Protein AF-B4H382-F1 (afdb_monomer_lite)

Radius of gyration: 14.71 Å; chains: 1; bounding box: 32×34×38 Å

pLDDT: mean 79.01, std 20.32, range [34.03, 95.31]

Foldseek 3Di:
DLLLVLLQCQLVVLVVVVVVPPDDDPPDDPDDLDAEEAEQEFDLVLAQVRQCCQSVVQSVCVVVDPSHHYHYEYAYPLVCVVVRVVNVVVCVVVVHDSVSHHYPVSDDPPPPVPCPDDDPPHPD

Organism: Drosophila persimilis (NCBI:txid7234)

Structure (mmCIF, N/CA/C/O backbone):
data_AF-B4H382-F1
#
_entry.id   AF-B4H382-F1
#
loop_
_atom_site.group_PDB
_atom_site.id
_atom_site.type_symbol
_atom_site.label_atom_id
_atom_site.label_alt_id
_atom_site.label_comp_id
_atom_site.label_asym_id
_atom_site.label_entity_id
_atom_site.label_seq_id
_atom_site.pdbx_PDB_ins_code
_atom_site.Cartn_x
_atom_site.Cartn_y
_atom_site.Cartn_z
_atom_site.occupancy
_atom_site.B_iso_or_equiv
_atom_site.auth_seq_id
_atom_site.auth_comp_id
_atom_site.auth_asym_id
_atom_site.auth_atom_id
_atom_site.pdbx_PDB_model_num
ATOM 1 N N . MET A 1 1 ? -7.377 13.834 -5.622 1.00 71.88 1 MET A N 1
ATOM 2 C CA . MET A 1 1 ? -5.990 13.949 -5.105 1.00 71.88 1 MET A CA 1
ATOM 3 C C . MET A 1 1 ? -5.096 12.905 -5.777 1.00 71.88 1 MET A C 1
ATOM 5 O O . MET A 1 1 ? -5.583 11.810 -6.033 1.00 71.88 1 MET A O 1
ATOM 9 N N . ARG A 1 2 ? -3.829 13.225 -6.102 1.00 90.00 2 ARG A N 1
ATOM 10 C CA . ARG A 1 2 ? -2.903 12.306 -6.812 1.00 90.00 2 ARG A CA 1
ATOM 11 C C . ARG A 1 2 ? -2.609 11.025 -6.025 1.00 90.00 2 ARG A C 1
ATOM 13 O O . ARG A 1 2 ? -2.635 9.948 -6.603 1.00 90.00 2 ARG A O 1
ATOM 20 N N . PHE A 1 3 ? -2.457 11.146 -4.709 1.00 92.94 3 PHE A N 1
ATOM 21 C CA . PHE A 1 3 ? -2.210 10.021 -3.809 1.00 92.94 3 PHE A CA 1
ATOM 22 C C . PHE A 1 3 ? -3.326 8.962 -3.830 1.00 92.94 3 PHE A C 1
ATOM 24 O O . PHE A 1 3 ? -3.068 7.783 -4.037 1.00 92.94 3 PHE A O 1
ATOM 31 N N . VAL A 1 4 ? -4.592 9.379 -3.724 1.00 92.44 4 VAL A N 1
ATOM 32 C CA . VAL A 1 4 ? -5.741 8.453 -3.793 1.00 92.44 4 VAL A CA 1
ATOM 33 C C . VAL A 1 4 ? -5.824 7.762 -5.159 1.00 92.44 4 VAL A C 1
ATOM 35 O O . VAL A 1 4 ? -6.112 6.569 -5.232 1.00 92.44 4 VAL A O 1
ATOM 38 N N . ARG A 1 5 ? -5.524 8.479 -6.253 1.00 93.31 5 ARG A N 1
ATOM 39 C CA . ARG A 1 5 ? -5.450 7.873 -7.596 1.00 93.31 5 ARG A CA 1
ATOM 40 C C . ARG A 1 5 ? -4.342 6.825 -7.673 1.00 93.31 5 ARG A C 1
ATOM 42 O O . ARG A 1 5 ? -4.582 5.747 -8.201 1.00 93.31 5 ARG A O 1
ATOM 49 N N . PHE A 1 6 ? -3.167 7.123 -7.121 1.00 94.88 6 PHE A N 1
ATOM 50 C CA . PHE A 1 6 ? -2.060 6.175 -7.021 1.00 94.88 6 PHE A CA 1
ATOM 51 C C . PHE A 1 6 ? -2.485 4.886 -6.298 1.00 94.88 6 PHE A C 1
ATOM 53 O O . PHE A 1 6 ? -2.352 3.802 -6.864 1.00 94.88 6 PHE A O 1
ATOM 60 N N . LEU A 1 7 ? -3.107 4.997 -5.119 1.00 95.06 7 LEU A N 1
ATOM 61 C CA . LEU A 1 7 ? -3.594 3.831 -4.368 1.00 95.06 7 LEU A CA 1
ATOM 62 C C . LEU A 1 7 ? -4.694 3.062 -5.114 1.00 95.06 7 LEU A C 1
ATOM 64 O O . LEU A 1 7 ? -4.680 1.836 -5.149 1.00 95.06 7 LEU A O 1
ATOM 68 N N . THR A 1 8 ? -5.600 3.767 -5.795 1.00 94.50 8 THR A N 1
ATOM 69 C CA . THR A 1 8 ? -6.650 3.136 -6.617 1.00 94.50 8 THR A CA 1
ATOM 70 C C . THR A 1 8 ? -6.056 2.254 -7.723 1.00 94.50 8 THR A C 1
ATOM 72 O O . THR A 1 8 ? -6.602 1.198 -8.042 1.00 94.50 8 THR A O 1
ATOM 75 N N . HIS A 1 9 ? -4.916 2.649 -8.297 1.00 93.44 9 HIS A N 1
ATOM 76 C CA . HIS A 1 9 ? -4.246 1.885 -9.350 1.00 93.44 9 HIS A CA 1
ATOM 77 C C . HIS A 1 9 ? -3.294 0.801 -8.828 1.00 93.44 9 HIS A C 1
ATOM 79 O O . HIS A 1 9 ? -2.988 -0.120 -9.586 1.00 93.44 9 HIS A O 1
ATOM 85 N N . ALA A 1 10 ? -2.874 0.845 -7.558 1.00 92.62 10 ALA A N 1
ATOM 86 C CA . ALA A 1 10 ? -1.873 -0.064 -6.994 1.00 92.62 10 ALA A CA 1
ATOM 87 C C . ALA A 1 10 ? -2.215 -1.549 -7.214 1.00 92.62 10 ALA A C 1
ATOM 89 O O . ALA A 1 10 ? -1.370 -2.319 -7.670 1.00 92.62 10 ALA A O 1
ATOM 90 N N . ARG A 1 11 ? -3.475 -1.947 -6.989 1.00 92.31 11 ARG A N 1
ATOM 91 C CA . ARG A 1 11 ? -3.933 -3.330 -7.221 1.00 92.31 11 ARG A CA 1
ATOM 92 C C . ARG A 1 11 ? -3.851 -3.747 -8.683 1.00 92.31 11 ARG A C 1
ATOM 94 O O . ARG A 1 11 ? -3.420 -4.858 -8.980 1.00 92.31 11 ARG A O 1
ATOM 101 N N . THR A 1 12 ? -4.257 -2.864 -9.593 1.00 91.50 12 THR A N 1
ATOM 102 C CA . THR A 1 12 ? -4.194 -3.147 -11.034 1.00 91.50 12 THR A CA 1
ATOM 103 C C . THR A 1 12 ? -2.741 -3.264 -11.480 1.00 91.50 12 THR A C 1
ATOM 105 O O . THR A 1 12 ? -2.406 -4.171 -12.231 1.00 91.50 12 THR A O 1
ATOM 108 N N . THR A 1 13 ? -1.860 -2.396 -10.974 1.00 89.88 13 THR A N 1
ATOM 109 C CA . THR A 1 13 ? -0.413 -2.481 -11.197 1.00 89.88 13 THR A CA 1
ATOM 110 C C . THR A 1 13 ? 0.142 -3.816 -10.738 1.00 89.88 13 THR A C 1
ATOM 112 O O . THR A 1 13 ? 0.707 -4.523 -11.561 1.00 89.88 13 THR A O 1
ATOM 115 N N . LEU A 1 14 ? -0.089 -4.209 -9.484 1.00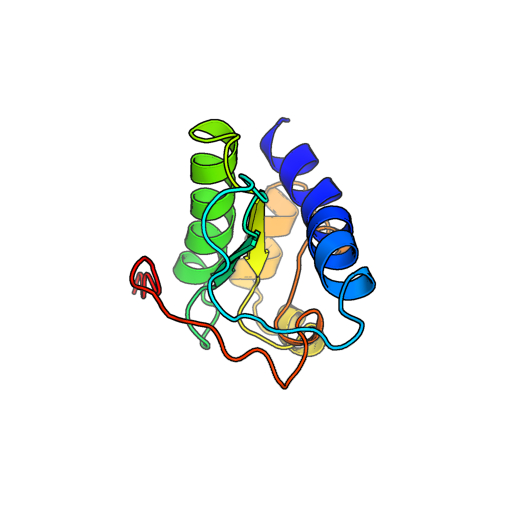 88.75 14 LEU A N 1
ATOM 116 C CA . LEU A 1 14 ? 0.362 -5.504 -8.977 1.00 88.75 14 LEU A CA 1
ATOM 117 C C . LEU A 1 14 ? -0.166 -6.664 -9.839 1.00 88.75 14 LEU A C 1
ATOM 119 O O . LEU A 1 14 ? 0.601 -7.531 -10.242 1.00 88.75 14 LEU A O 1
ATOM 123 N N . SER A 1 15 ? -1.454 -6.640 -10.187 1.00 87.62 15 SER A N 1
ATOM 124 C CA . SER A 1 15 ? -2.096 -7.711 -10.961 1.00 87.62 15 SER A CA 1
ATOM 125 C C . SER A 1 15 ? -1.493 -7.891 -12.355 1.00 87.62 15 SER A C 1
ATOM 127 O O . SER A 1 15 ? -1.406 -9.025 -12.810 1.00 87.62 15 SER A O 1
ATOM 129 N N . ARG A 1 16 ? -1.041 -6.812 -13.016 1.00 86.00 16 ARG A N 1
ATOM 130 C CA . ARG A 1 16 ? -0.347 -6.896 -14.318 1.00 86.00 16 ARG A CA 1
ATOM 131 C C . ARG A 1 16 ? 0.894 -7.787 -14.217 1.00 86.00 16 ARG A C 1
ATOM 133 O O . ARG A 1 16 ? 1.018 -8.754 -14.953 1.00 86.00 16 ARG A O 1
ATOM 140 N N . TYR A 1 17 ? 1.737 -7.530 -13.220 1.00 80.69 17 TYR A N 1
ATOM 141 C CA . TYR A 1 17 ? 2.959 -8.306 -12.993 1.00 80.69 17 TYR A CA 1
ATOM 142 C C . TYR A 1 17 ? 2.701 -9.734 -12.495 1.00 80.69 17 TYR A C 1
ATOM 144 O O . TYR A 1 17 ? 3.524 -10.617 -12.722 1.00 80.69 17 TYR A O 1
ATOM 152 N N . LEU A 1 18 ? 1.580 -9.976 -11.809 1.00 79.44 18 LEU A N 1
ATOM 153 C CA . LEU A 1 18 ? 1.196 -11.322 -11.373 1.00 79.44 18 LEU A CA 1
ATOM 154 C C . LEU A 1 18 ? 0.594 -12.163 -12.510 1.00 79.44 18 LEU A C 1
ATOM 156 O O . LEU A 1 18 ? 0.827 -13.369 -12.555 1.00 79.44 18 LEU A O 1
ATOM 160 N N . ALA A 1 19 ? -0.159 -11.546 -13.425 1.00 69.44 19 ALA A N 1
ATOM 161 C CA . ALA A 1 19 ? -0.766 -12.220 -14.575 1.00 69.44 19 ALA A CA 1
ATOM 162 C C . ALA A 1 19 ? 0.276 -12.667 -15.612 1.00 69.44 19 ALA A C 1
ATOM 164 O O . ALA A 1 19 ? 0.138 -13.740 -16.197 1.00 69.44 19 ALA A O 1
ATOM 165 N N . ASP A 1 20 ? 1.358 -11.901 -15.765 1.00 59.44 20 ASP A N 1
ATOM 166 C CA . ASP A 1 20 ? 2.486 -12.243 -16.640 1.00 59.44 20 ASP A CA 1
ATOM 167 C C . ASP A 1 20 ? 3.344 -13.410 -16.087 1.00 59.44 20 ASP A C 1
ATOM 169 O O . ASP A 1 20 ? 4.263 -13.896 -16.746 1.00 59.44 20 ASP A O 1
ATOM 173 N N . GLY A 1 21 ? 3.024 -13.920 -14.888 1.00 53.19 21 GLY A N 1
ATOM 174 C CA . GLY A 1 21 ? 3.751 -14.946 -14.131 1.00 53.19 21 GLY A CA 1
ATOM 175 C C . GLY A 1 21 ? 3.673 -16.391 -14.648 1.00 53.19 21 GLY A C 1
ATOM 176 O O . GLY A 1 21 ? 3.792 -17.327 -13.853 1.00 53.19 21 GLY A O 1
ATOM 177 N N . SER A 1 22 ? 3.532 -16.609 -15.959 1.00 41.12 22 SER A N 1
ATOM 178 C CA . SER A 1 22 ? 3.790 -17.922 -16.571 1.00 41.12 22 SER A CA 1
ATOM 179 C C . SER A 1 22 ? 5.302 -18.177 -16.643 1.00 41.12 22 SER A C 1
ATOM 181 O O . SER A 1 22 ? 5.940 -17.983 -17.667 1.00 41.12 22 SER A O 1
ATOM 183 N N . THR A 1 23 ? 5.881 -18.587 -15.515 1.00 41.84 23 THR A N 1
ATOM 184 C CA . THR A 1 23 ? 7.025 -19.516 -15.430 1.00 41.84 23 THR A CA 1
ATOM 185 C C . THR A 1 23 ? 8.229 -19.274 -16.360 1.00 41.84 23 TH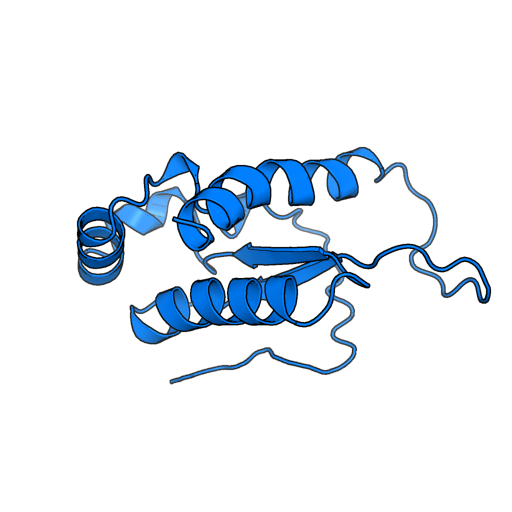R A C 1
ATOM 187 O O . THR A 1 23 ? 8.746 -20.231 -16.925 1.00 41.84 23 THR A O 1
ATOM 190 N N . VAL A 1 24 ? 8.767 -18.057 -16.500 1.00 36.41 24 VAL A N 1
ATOM 191 C CA . VAL A 1 24 ? 10.103 -17.897 -17.113 1.00 36.41 24 VAL A CA 1
ATOM 192 C C . VAL A 1 24 ? 10.940 -16.864 -16.362 1.00 36.41 24 VAL A C 1
ATOM 194 O O . VAL A 1 24 ? 10.716 -15.666 -16.433 1.00 36.41 24 VAL A O 1
ATOM 197 N N . ALA A 1 25 ? 11.918 -17.396 -15.630 1.00 37.94 25 ALA A N 1
ATOM 198 C CA . ALA A 1 25 ? 13.217 -16.802 -15.344 1.00 37.94 25 ALA A CA 1
ATOM 199 C C . ALA A 1 25 ? 13.254 -15.315 -14.930 1.00 37.94 25 ALA A C 1
ATOM 201 O O . ALA A 1 25 ? 13.526 -14.425 -15.728 1.00 37.94 25 ALA A O 1
ATOM 202 N N . TRP A 1 26 ? 13.253 -15.077 -13.615 1.00 47.78 26 TRP A N 1
ATOM 203 C CA . TRP A 1 26 ? 13.885 -13.897 -13.000 1.00 47.78 26 TRP A CA 1
ATOM 204 C C . TRP A 1 26 ? 15.428 -13.947 -13.102 1.00 47.78 26 TRP A C 1
ATOM 206 O O . TRP A 1 26 ? 16.143 -13.594 -12.160 1.00 47.78 26 TRP A O 1
ATOM 216 N N . GLN A 1 27 ? 15.959 -14.440 -14.224 1.00 36.09 27 GLN A N 1
ATOM 217 C CA . GLN A 1 27 ? 17.373 -14.357 -14.559 1.00 36.09 27 GLN A CA 1
ATOM 218 C C . GLN A 1 27 ? 17.583 -13.098 -15.389 1.00 36.09 27 GLN A C 1
ATOM 220 O O . GLN A 1 27 ? 16.832 -12.801 -16.311 1.00 36.09 27 GLN A O 1
ATOM 225 N N . ALA A 1 28 ? 18.597 -12.333 -15.000 1.00 43.22 28 ALA A N 1
ATOM 226 C CA . ALA A 1 28 ? 18.995 -11.106 -15.657 1.00 43.22 28 ALA A CA 1
ATOM 227 C C . ALA A 1 28 ? 19.251 -11.350 -17.153 1.00 43.22 28 ALA A C 1
ATOM 229 O O . ALA A 1 28 ? 20.317 -11.830 -17.528 1.00 43.22 28 ALA A O 1
ATOM 230 N N . HIS A 1 29 ? 18.287 -10.987 -17.995 1.00 37.34 29 HIS A N 1
ATOM 231 C CA . HIS A 1 29 ? 18.541 -10.721 -19.401 1.00 37.34 29 HIS A CA 1
ATOM 232 C C . HIS A 1 29 ? 18.981 -9.256 -19.525 1.00 37.34 29 HIS A C 1
ATOM 234 O O . HIS A 1 29 ? 18.257 -8.363 -19.075 1.00 37.34 29 HIS A O 1
ATOM 240 N N . PRO A 1 30 ? 20.181 -8.979 -20.060 1.00 49.22 30 PRO A N 1
ATOM 241 C CA . PRO A 1 30 ? 20.590 -7.621 -20.364 1.00 49.22 30 PRO A CA 1
ATOM 242 C C . PRO A 1 30 ? 19.911 -7.168 -21.668 1.00 49.22 30 PRO A C 1
ATOM 244 O O . PRO A 1 30 ? 19.890 -7.921 -22.638 1.00 49.22 30 PRO A O 1
ATOM 247 N N . ALA A 1 31 ? 19.437 -5.917 -21.678 1.00 43.81 31 ALA A N 1
ATOM 248 C CA . ALA A 1 31 ? 19.139 -5.098 -22.864 1.00 43.81 31 ALA A CA 1
ATOM 249 C C . ALA A 1 31 ? 17.709 -5.045 -23.457 1.00 43.81 31 ALA A C 1
ATOM 251 O O . ALA A 1 31 ? 17.579 -4.730 -24.632 1.00 43.81 31 ALA A O 1
ATOM 252 N N . GLU A 1 32 ? 16.651 -5.180 -22.650 1.00 45.59 32 GLU A N 1
ATOM 253 C CA . GLU A 1 32 ? 15.353 -4.516 -22.913 1.00 45.59 32 GLU A CA 1
ATOM 254 C C . GLU A 1 32 ? 14.910 -3.843 -21.595 1.00 45.59 32 GLU A C 1
ATOM 256 O O . GLU A 1 32 ? 14.911 -4.496 -20.548 1.00 45.59 32 GLU A O 1
ATOM 261 N N . GLU A 1 33 ? 14.594 -2.541 -21.589 1.00 54.56 33 GLU A N 1
ATOM 262 C CA . GLU A 1 33 ? 14.163 -1.785 -20.392 1.00 54.56 33 GLU A CA 1
ATOM 263 C C . GLU A 1 33 ? 12.757 -2.209 -19.916 1.00 54.56 33 GLU A C 1
ATOM 265 O O . GLU A 1 33 ? 11.783 -1.459 -19.972 1.00 54.56 33 GLU A O 1
ATOM 270 N N . LEU A 1 34 ? 12.618 -3.441 -19.429 1.00 69.12 34 LEU A N 1
ATOM 271 C CA . LEU A 1 34 ? 11.406 -3.893 -18.755 1.00 69.12 34 LEU A CA 1
ATOM 272 C C . LEU A 1 34 ? 11.264 -3.138 -17.428 1.00 69.12 34 LEU A C 1
ATOM 274 O O . LEU A 1 34 ? 12.066 -3.318 -16.505 1.00 69.12 34 LEU A O 1
ATOM 278 N N . ARG A 1 35 ? 10.226 -2.294 -17.329 1.00 74.31 35 ARG A N 1
ATOM 279 C CA . ARG A 1 35 ? 9.824 -1.632 -16.079 1.00 74.31 35 ARG A CA 1
ATOM 280 C C . ARG A 1 35 ? 9.733 -2.663 -14.957 1.00 74.31 35 ARG A C 1
ATOM 282 O O . ARG A 1 35 ? 8.887 -3.558 -15.005 1.00 74.31 35 ARG A O 1
ATOM 289 N N . LYS A 1 36 ? 10.572 -2.527 -13.931 1.00 81.94 36 LYS A N 1
ATOM 290 C CA . LYS A 1 36 ? 10.557 -3.409 -12.759 1.00 81.94 36 LYS A CA 1
ATOM 291 C C . LYS A 1 36 ? 9.452 -2.993 -11.795 1.00 81.94 36 LYS A C 1
ATOM 293 O O . LYS A 1 36 ? 9.190 -1.803 -11.632 1.00 81.94 36 LYS A O 1
ATOM 298 N N . LEU A 1 37 ? 8.843 -3.977 -11.138 1.00 84.88 37 LEU A N 1
ATOM 299 C CA . LEU A 1 37 ? 7.935 -3.744 -10.021 1.00 84.88 37 LEU A CA 1
ATOM 300 C C . LEU A 1 37 ? 8.728 -3.690 -8.713 1.00 84.88 37 LEU A C 1
ATOM 302 O O . LEU A 1 37 ? 9.415 -4.645 -8.352 1.00 84.88 37 LEU A O 1
ATOM 306 N N . HIS A 1 38 ? 8.575 -2.597 -7.979 1.00 86.44 38 HIS A N 1
ATOM 307 C CA . HIS A 1 38 ? 9.091 -2.424 -6.631 1.00 86.44 38 HIS A CA 1
ATOM 308 C C . HIS A 1 38 ? 7.932 -2.468 -5.638 1.00 86.44 38 HIS A C 1
ATOM 310 O O . HIS A 1 38 ? 7.012 -1.650 -5.681 1.00 86.44 38 HIS A O 1
ATOM 316 N N . VAL A 1 39 ? 7.988 -3.424 -4.717 1.00 88.44 39 VAL A N 1
ATOM 317 C CA . VAL A 1 39 ? 7.030 -3.523 -3.616 1.00 88.44 39 VAL A CA 1
ATOM 318 C C . VAL A 1 39 ? 7.623 -2.824 -2.401 1.00 88.44 39 VAL A C 1
ATOM 320 O O . VAL A 1 39 ? 8.702 -3.194 -1.942 1.00 88.44 39 VAL A O 1
ATOM 323 N N . VAL A 1 40 ? 6.922 -1.822 -1.881 1.00 90.25 40 VAL A N 1
ATOM 324 C CA . VAL A 1 40 ? 7.292 -1.132 -0.643 1.00 90.25 40 VAL A CA 1
ATOM 325 C C . VAL A 1 40 ? 6.468 -1.720 0.487 1.00 90.25 40 VAL A C 1
ATOM 327 O O . VAL A 1 40 ? 5.240 -1.654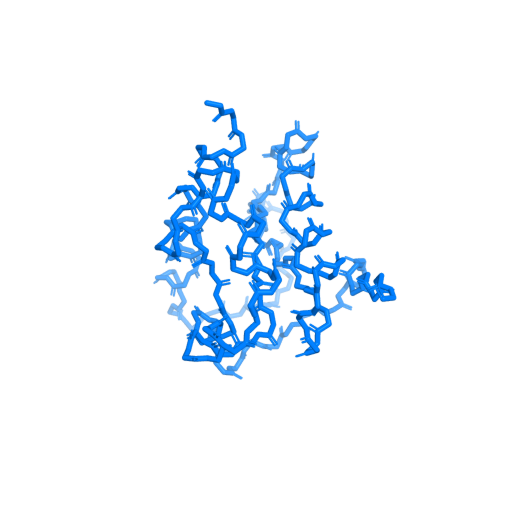 0.457 1.00 90.25 40 VAL A O 1
ATOM 330 N N . ILE A 1 41 ? 7.135 -2.301 1.477 1.00 88.50 41 ILE A N 1
ATOM 331 C CA . ILE A 1 41 ? 6.488 -3.003 2.581 1.00 88.50 41 ILE A CA 1
ATOM 332 C C . ILE A 1 41 ? 7.056 -2.524 3.915 1.00 88.50 41 ILE A C 1
ATOM 334 O O . ILE A 1 41 ? 8.269 -2.375 4.060 1.00 88.50 41 ILE A O 1
ATOM 338 N N . GLY A 1 42 ? 6.164 -2.241 4.863 1.00 82.50 42 GLY A N 1
ATOM 339 C CA . GLY A 1 42 ? 6.533 -1.864 6.227 1.00 82.50 42 GLY A CA 1
ATOM 340 C C . GLY A 1 42 ? 6.912 -3.068 7.095 1.00 82.50 42 GLY A C 1
ATOM 341 O O . GLY A 1 42 ? 6.963 -4.212 6.635 1.00 82.50 42 GLY A O 1
ATOM 342 N N . ASN A 1 43 ? 7.140 -2.813 8.383 1.00 86.00 43 ASN A N 1
ATOM 343 C CA . ASN A 1 43 ? 7.365 -3.868 9.369 1.00 86.00 43 ASN A CA 1
ATOM 344 C C . ASN A 1 43 ? 6.126 -4.765 9.545 1.00 86.00 43 ASN A C 1
ATOM 346 O O . ASN A 1 43 ? 4.997 -4.324 9.338 1.00 86.00 43 ASN A O 1
ATOM 350 N N . GLU A 1 44 ? 6.340 -6.005 9.986 1.00 86.31 44 GLU A N 1
ATOM 351 C CA . GLU A 1 44 ? 5.293 -6.993 10.303 1.00 86.31 44 GLU A CA 1
ATOM 352 C C . GLU A 1 44 ? 4.347 -6.516 11.408 1.00 86.31 44 GLU A C 1
ATOM 354 O O . GLU A 1 44 ? 3.194 -6.941 11.469 1.00 86.31 44 GLU A O 1
ATOM 359 N N . SER A 1 45 ? 4.811 -5.596 12.264 1.00 87.25 45 SER A N 1
ATOM 360 C CA . SER A 1 45 ? 3.936 -4.967 13.242 1.00 87.25 45 SER A CA 1
ATOM 361 C C . SER A 1 45 ? 2.852 -4.134 12.570 1.00 87.25 45 SER A C 1
ATOM 363 O O . SER A 1 45 ? 1.765 -4.091 13.115 1.00 87.25 45 SER A O 1
ATOM 365 N N . CYS A 1 46 ? 3.073 -3.536 11.392 1.00 89.31 46 CYS A N 1
ATOM 366 C CA . CYS A 1 46 ? 2.118 -2.650 10.713 1.00 89.31 46 CYS A CA 1
ATOM 367 C C . CYS A 1 46 ? 1.504 -1.604 11.664 1.00 89.31 46 CYS A C 1
ATOM 369 O O . CYS A 1 46 ? 0.286 -1.410 11.714 1.00 89.31 46 CYS A O 1
ATOM 371 N N . ASP A 1 47 ? 2.357 -0.958 12.454 1.00 92.94 47 ASP A N 1
ATOM 372 C CA . ASP A 1 47 ? 1.981 0.210 13.247 1.00 92.94 47 ASP A CA 1
ATOM 373 C C . ASP A 1 47 ? 1.853 1.439 12.341 1.00 92.94 47 ASP A C 1
ATOM 375 O O . ASP A 1 47 ? 2.273 1.408 11.177 1.00 92.94 47 ASP A O 1
ATOM 379 N N . LEU A 1 48 ? 1.247 2.512 12.852 1.00 91.88 48 LEU A N 1
ATOM 380 C CA . LEU A 1 48 ? 0.886 3.685 12.053 1.00 91.88 48 LEU A CA 1
ATOM 381 C C . LEU A 1 48 ? 2.062 4.238 11.246 1.00 91.88 48 LEU A C 1
ATOM 383 O O . LEU A 1 48 ? 1.918 4.468 10.045 1.00 91.88 48 LEU A O 1
ATOM 387 N N . ASP A 1 49 ? 3.231 4.354 11.866 1.00 90.31 49 ASP A N 1
ATOM 388 C CA . ASP A 1 49 ? 4.429 4.896 11.227 1.00 90.31 49 ASP A CA 1
ATOM 389 C C . ASP A 1 49 ? 4.895 4.016 10.064 1.00 90.31 49 ASP A C 1
ATOM 391 O O . ASP A 1 49 ? 5.156 4.501 8.958 1.00 90.31 49 ASP A O 1
ATOM 395 N N . SER A 1 50 ? 4.900 2.698 10.257 1.00 89.94 50 SER A N 1
ATOM 396 C CA . SER A 1 50 ? 5.259 1.735 9.213 1.00 89.94 50 SER A CA 1
ATOM 397 C C . SER A 1 50 ? 4.236 1.687 8.064 1.00 89.94 50 SER A C 1
ATOM 399 O O . SER A 1 50 ? 4.613 1.558 6.898 1.00 89.94 50 SER A O 1
ATOM 401 N N . ALA A 1 51 ? 2.942 1.855 8.360 1.00 92.69 51 ALA A N 1
ATOM 402 C CA . ALA A 1 51 ? 1.884 1.884 7.353 1.00 92.69 51 ALA A CA 1
ATOM 403 C C . ALA A 1 51 ? 1.940 3.174 6.520 1.00 92.69 51 ALA A C 1
ATOM 405 O O . ALA A 1 51 ? 1.945 3.134 5.286 1.00 92.69 51 ALA A O 1
ATOM 406 N N . VAL A 1 52 ? 2.027 4.327 7.188 1.00 93.31 52 VAL A N 1
ATOM 407 C CA . VAL A 1 52 ? 2.086 5.644 6.543 1.00 93.31 52 VAL A CA 1
ATOM 408 C C . VAL A 1 52 ? 3.370 5.794 5.735 1.00 93.31 52 VAL A C 1
ATOM 410 O O . VAL A 1 52 ? 3.321 6.276 4.599 1.00 93.31 52 VAL A O 1
ATOM 413 N N . SER A 1 53 ? 4.510 5.352 6.272 1.00 92.38 53 SER A N 1
ATOM 414 C CA . SER A 1 53 ? 5.787 5.406 5.557 1.00 92.38 53 SER A CA 1
ATOM 415 C C . SER A 1 53 ? 5.770 4.541 4.301 1.00 92.38 53 SER A C 1
ATOM 417 O O . SER A 1 53 ? 6.145 5.043 3.245 1.00 92.38 53 SER A O 1
ATOM 419 N N . ALA A 1 54 ? 5.259 3.306 4.354 1.00 92.25 54 ALA A N 1
ATOM 420 C CA . ALA A 1 54 ? 5.167 2.447 3.173 1.00 92.25 54 ALA A CA 1
ATOM 421 C C . ALA A 1 54 ? 4.307 3.076 2.062 1.00 92.25 54 ALA A C 1
ATOM 423 O O . ALA A 1 54 ? 4.740 3.157 0.908 1.00 92.25 54 ALA A O 1
ATOM 424 N N . LEU A 1 55 ? 3.115 3.578 2.410 1.00 94.44 55 LEU A N 1
ATOM 425 C CA . LEU A 1 55 ? 2.206 4.226 1.458 1.00 94.44 55 LEU A CA 1
ATOM 426 C C . LEU A 1 55 ? 2.832 5.486 0.842 1.00 94.44 55 LEU A C 1
ATOM 428 O O . LEU A 1 55 ? 2.807 5.674 -0.377 1.00 94.44 55 LEU A O 1
ATOM 432 N N . THR A 1 56 ? 3.414 6.340 1.682 1.00 93.94 56 THR A N 1
ATOM 433 C CA . THR A 1 56 ? 3.977 7.630 1.265 1.00 93.94 56 THR A CA 1
ATOM 434 C C . THR A 1 56 ? 5.250 7.448 0.447 1.00 93.94 56 THR A C 1
ATOM 436 O O . THR A 1 56 ? 5.431 8.114 -0.571 1.00 93.94 56 THR A O 1
ATOM 439 N N . LEU A 1 57 ? 6.122 6.522 0.847 1.00 92.50 57 LEU A N 1
ATOM 440 C CA . LEU A 1 57 ? 7.379 6.249 0.160 1.00 92.50 57 LEU A CA 1
ATOM 441 C C . LEU A 1 57 ? 7.127 5.704 -1.249 1.00 92.50 57 LEU A C 1
ATOM 443 O O . LEU A 1 57 ? 7.713 6.210 -2.205 1.00 92.50 57 LEU A O 1
ATOM 447 N N . ALA A 1 58 ? 6.211 4.740 -1.394 1.00 92.44 58 ALA A N 1
ATOM 448 C CA . ALA A 1 58 ? 5.829 4.210 -2.703 1.00 92.44 58 ALA A CA 1
ATOM 449 C C . ALA A 1 58 ? 5.280 5.309 -3.623 1.00 92.44 58 ALA A C 1
ATOM 451 O O . ALA A 1 58 ? 5.661 5.389 -4.791 1.00 92.44 58 ALA A O 1
ATOM 452 N N . PHE A 1 59 ? 4.439 6.195 -3.082 1.00 94.31 59 PHE A N 1
ATOM 453 C CA . PHE A 1 59 ? 3.908 7.327 -3.833 1.00 94.31 59 PHE A CA 1
ATOM 454 C C . PHE A 1 59 ? 5.012 8.292 -4.280 1.00 94.31 59 PHE A C 1
ATOM 456 O O . PHE A 1 59 ? 5.084 8.635 -5.460 1.00 94.31 59 PHE A O 1
ATOM 463 N N . ILE A 1 60 ? 5.905 8.696 -3.371 1.00 93.31 60 ILE A N 1
ATOM 464 C CA . ILE A 1 60 ? 7.009 9.612 -3.686 1.00 93.31 60 ILE A CA 1
ATOM 465 C C . ILE A 1 60 ? 7.906 9.027 -4.778 1.00 93.31 60 ILE A C 1
ATOM 467 O O . ILE A 1 60 ? 8.268 9.746 -5.709 1.00 93.31 60 ILE A O 1
ATOM 471 N N . TYR A 1 61 ? 8.253 7.741 -4.695 1.00 90.19 61 TYR A N 1
ATOM 472 C CA . TYR A 1 61 ? 9.049 7.095 -5.736 1.00 90.19 61 TYR A CA 1
ATOM 473 C C . TYR A 1 61 ? 8.317 7.046 -7.077 1.00 90.19 61 TYR A C 1
ATOM 475 O O . TYR A 1 61 ? 8.927 7.384 -8.089 1.00 90.19 61 TYR A O 1
ATOM 483 N N . SER A 1 62 ? 7.015 6.742 -7.078 1.00 91.12 62 SER A N 1
ATOM 484 C CA . SER A 1 62 ? 6.206 6.732 -8.304 1.00 91.12 62 SER A CA 1
ATOM 485 C C . SER A 1 62 ? 6.103 8.103 -8.987 1.00 91.12 62 SER A C 1
ATOM 487 O O . SER A 1 62 ? 6.037 8.178 -10.211 1.00 91.12 62 SER A O 1
ATOM 489 N N . GLU A 1 63 ? 6.123 9.198 -8.218 1.00 91.31 63 GLU A N 1
ATOM 490 C CA . GLU A 1 63 ? 6.102 10.557 -8.776 1.00 91.31 63 GLU A CA 1
ATOM 491 C C . GLU A 1 63 ? 7.499 11.014 -9.232 1.00 91.31 63 GLU A C 1
ATOM 493 O O . GLU A 1 63 ? 7.603 11.870 -10.109 1.00 91.31 63 GLU A O 1
ATOM 498 N N . ARG A 1 64 ? 8.576 10.479 -8.636 1.00 87.38 64 ARG A N 1
ATOM 499 C CA . ARG A 1 64 ? 9.965 10.864 -8.946 1.00 87.38 64 ARG A CA 1
ATOM 500 C C . ARG A 1 64 ? 10.576 10.090 -10.107 1.00 87.38 64 ARG A C 1
ATOM 502 O O . ARG A 1 64 ? 11.382 10.664 -10.831 1.00 87.38 64 ARG A O 1
ATOM 509 N N . SER A 1 65 ? 10.233 8.814 -10.264 1.00 76.31 65 SER A N 1
ATOM 510 C CA . SER A 1 65 ? 10.726 7.974 -11.352 1.00 76.31 65 SER A CA 1
ATOM 511 C C . SER A 1 65 ? 9.572 7.228 -12.006 1.00 76.31 65 SER A C 1
ATOM 513 O O . SER A 1 65 ? 8.873 6.452 -11.362 1.00 76.31 65 SER A O 1
ATOM 515 N N . GLN A 1 66 ? 9.403 7.453 -13.310 1.00 76.94 66 GLN A N 1
ATOM 516 C CA . GLN A 1 66 ? 8.477 6.695 -14.157 1.00 76.94 66 GLN A CA 1
ATOM 517 C C . GLN A 1 66 ? 9.173 5.522 -14.865 1.00 76.94 66 GLN A C 1
ATOM 519 O O . GLN A 1 66 ? 8.593 4.900 -15.758 1.00 76.94 66 GLN A O 1
ATOM 524 N N . GLU A 1 67 ? 10.424 5.229 -14.502 1.00 81.06 67 GLU A N 1
ATOM 525 C CA . GLU A 1 67 ? 11.190 4.107 -15.054 1.00 81.06 67 GLU A CA 1
ATOM 526 C C . GLU A 1 67 ? 10.720 2.772 -14.466 1.00 81.06 67 GLU A C 1
ATOM 528 O O . GLU A 1 67 ? 10.862 1.722 -15.095 1.00 81.06 67 GLU A O 1
ATOM 533 N N . HIS A 1 68 ? 10.144 2.795 -13.263 1.00 84.81 68 HIS A N 1
ATOM 534 C CA . HIS A 1 68 ? 9.720 1.614 -12.519 1.00 84.81 68 HIS A CA 1
ATOM 535 C C . HIS A 1 68 ? 8.332 1.815 -11.903 1.00 84.81 68 HIS A C 1
ATOM 537 O O . HIS A 1 68 ? 7.927 2.938 -11.605 1.00 84.81 68 HIS A O 1
ATOM 543 N N . ASP A 1 69 ? 7.608 0.714 -11.700 1.00 88.19 69 ASP A N 1
ATOM 544 C CA . ASP A 1 69 ? 6.302 0.726 -11.042 1.00 88.19 69 ASP A CA 1
ATOM 545 C C . ASP A 1 69 ? 6.498 0.455 -9.539 1.00 88.19 69 ASP A C 1
ATOM 547 O O . ASP A 1 69 ? 7.233 -0.455 -9.153 1.00 88.19 69 ASP A O 1
ATOM 551 N N . TYR A 1 70 ? 5.829 1.226 -8.679 1.00 90.31 70 TYR A N 1
ATOM 552 C CA . TYR A 1 70 ? 5.912 1.095 -7.219 1.00 90.31 70 TYR A CA 1
ATOM 553 C C . TYR A 1 70 ? 4.537 0.788 -6.632 1.00 90.31 70 TYR A C 1
ATOM 555 O O . TYR A 1 70 ? 3.555 1.449 -6.975 1.00 90.31 70 TYR A O 1
ATOM 563 N N . VAL A 1 71 ? 4.459 -0.185 -5.723 1.00 92.12 71 VAL A N 1
ATOM 564 C CA . VAL A 1 71 ? 3.214 -0.536 -5.022 1.00 92.12 71 VAL A CA 1
ATOM 565 C C . VAL A 1 71 ? 3.449 -0.648 -3.514 1.00 92.12 71 VAL A C 1
ATOM 567 O O . VAL A 1 71 ? 4.367 -1.357 -3.096 1.00 92.12 71 VAL A O 1
ATOM 570 N N . PRO A 1 72 ? 2.654 0.038 -2.676 1.00 94.56 72 PRO A N 1
ATOM 571 C CA . PRO A 1 72 ? 2.734 -0.121 -1.234 1.00 94.56 72 PRO A CA 1
ATOM 572 C C . PRO A 1 72 ? 1.936 -1.343 -0.783 1.00 94.56 72 PRO A C 1
ATOM 574 O O . PRO A 1 72 ? 0.834 -1.583 -1.277 1.00 94.56 72 PRO A O 1
ATOM 577 N N . VAL A 1 73 ? 2.468 -2.083 0.186 1.00 92.94 73 VAL A N 1
ATOM 578 C CA . VAL A 1 73 ? 1.816 -3.240 0.802 1.00 92.94 73 VAL A CA 1
ATOM 579 C C . VAL A 1 73 ? 1.918 -3.133 2.320 1.00 92.94 73 VAL A C 1
ATOM 581 O O . VAL A 1 73 ? 3.000 -2.939 2.873 1.00 92.94 73 VAL A O 1
ATOM 584 N N . LEU A 1 74 ? 0.787 -3.287 3.003 1.00 93.69 74 LEU A N 1
ATOM 585 C CA . LEU A 1 74 ? 0.747 -3.429 4.454 1.00 93.69 74 LEU A CA 1
ATOM 586 C C . LEU A 1 74 ? 1.166 -4.852 4.828 1.00 93.69 74 LEU A C 1
ATOM 588 O O . LEU A 1 74 ? 0.590 -5.824 4.335 1.00 93.69 74 LEU A O 1
ATOM 592 N N . ASN A 1 75 ? 2.174 -4.985 5.693 1.00 92.25 75 ASN A N 1
ATOM 593 C CA . ASN A 1 75 ? 2.796 -6.271 6.023 1.00 92.25 75 ASN A CA 1
ATOM 594 C C . ASN A 1 75 ? 2.006 -7.081 7.061 1.00 92.25 75 ASN A C 1
ATOM 596 O O . ASN A 1 75 ? 2.559 -7.611 8.018 1.00 92.25 75 ASN A O 1
ATOM 600 N N . ILE A 1 76 ? 0.696 -7.149 6.874 1.00 93.50 76 ILE A N 1
ATOM 601 C CA . ILE A 1 76 ? -0.228 -7.940 7.678 1.00 93.50 76 ILE A CA 1
ATOM 602 C C . ILE A 1 76 ? -1.265 -8.585 6.761 1.00 93.50 76 ILE A C 1
ATOM 604 O O . ILE A 1 76 ? -1.507 -8.087 5.654 1.00 93.50 76 ILE A O 1
ATOM 608 N N . PRO A 1 77 ? -1.911 -9.670 7.208 1.00 93.81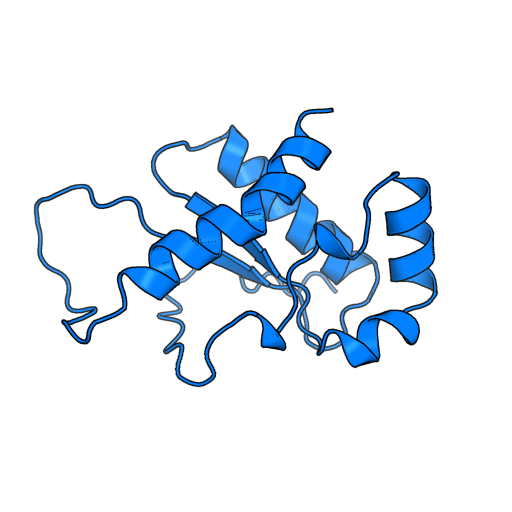 77 PRO A N 1
ATOM 609 C CA . PRO A 1 77 ? -3.086 -10.201 6.546 1.00 93.81 77 PRO A CA 1
ATOM 610 C C . PRO A 1 77 ? -4.209 -9.165 6.507 1.00 93.81 77 PRO A C 1
ATOM 612 O O . PRO A 1 77 ? -4.402 -8.401 7.457 1.00 93.81 77 PRO A O 1
ATOM 615 N N . ARG A 1 78 ? -5.030 -9.180 5.453 1.00 94.62 78 ARG A N 1
ATOM 616 C CA . ARG A 1 78 ? -6.159 -8.233 5.335 1.00 94.62 78 ARG A CA 1
ATOM 617 C C . ARG A 1 78 ? -7.141 -8.363 6.501 1.00 94.62 78 ARG A C 1
ATOM 619 O O . ARG A 1 78 ? -7.701 -7.367 6.952 1.00 94.62 78 ARG A O 1
ATOM 626 N N . ARG A 1 79 ? -7.331 -9.586 7.006 1.00 94.44 79 ARG A N 1
ATOM 627 C CA . ARG A 1 79 ? -8.190 -9.872 8.168 1.00 94.44 79 ARG A CA 1
ATOM 628 C C . ARG A 1 79 ? -7.726 -9.172 9.452 1.00 94.44 79 ARG A C 1
ATOM 630 O O . ARG A 1 79 ? -8.567 -8.811 10.269 1.00 94.44 79 ARG A O 1
ATOM 637 N N . ASP A 1 80 ? -6.426 -8.925 9.593 1.00 94.75 80 ASP A N 1
ATOM 638 C CA . ASP A 1 80 ? -5.837 -8.358 10.809 1.00 94.75 80 ASP A CA 1
ATOM 639 C C . ASP A 1 80 ? -5.839 -6.821 10.768 1.00 94.75 80 ASP A C 1
ATOM 641 O O . ASP A 1 80 ? -5.635 -6.167 11.787 1.00 94.75 80 ASP A O 1
ATOM 645 N N . TYR A 1 81 ? -6.160 -6.220 9.616 1.00 94.56 81 TYR A N 1
ATOM 646 C CA . TYR A 1 81 ? -6.246 -4.767 9.452 1.00 94.56 81 TYR A CA 1
ATOM 647 C C . TYR A 1 81 ? -7.214 -4.109 10.438 1.00 94.56 81 TYR A C 1
ATOM 649 O O . TYR A 1 81 ? -6.926 -3.054 10.992 1.00 94.56 81 TYR A O 1
ATOM 657 N N . ARG A 1 82 ? -8.346 -4.765 10.721 1.00 91.69 82 ARG A N 1
ATOM 658 C CA . ARG A 1 82 ? -9.347 -4.263 11.675 1.00 91.69 82 ARG A CA 1
ATOM 659 C C . ARG A 1 82 ? -8.836 -4.234 13.119 1.00 91.69 82 ARG A C 1
ATOM 661 O O . ARG A 1 82 ? -9.387 -3.491 13.924 1.00 91.69 82 ARG A O 1
ATOM 668 N N . LEU A 1 83 ? -7.788 -4.999 13.437 1.00 94.06 83 LEU A N 1
ATOM 669 C CA . LEU A 1 83 ? -7.124 -4.969 14.743 1.00 94.06 83 LEU A CA 1
ATOM 670 C C . LEU A 1 83 ? -6.201 -3.749 14.882 1.00 94.06 83 LEU A C 1
ATOM 672 O O . LEU A 1 83 ? -5.897 -3.330 15.996 1.00 94.06 83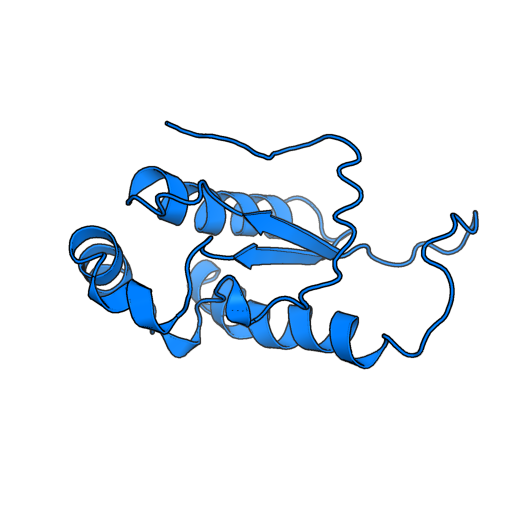 LEU A O 1
ATOM 676 N N . LYS A 1 84 ? -5.776 -3.151 13.762 1.00 93.56 84 LYS A N 1
ATOM 677 C CA . LYS A 1 84 ? -4.941 -1.947 13.715 1.00 93.56 84 LYS A CA 1
ATOM 678 C C . LYS A 1 84 ? -5.797 -0.685 13.742 1.00 93.56 84 LYS A C 1
ATOM 680 O O . LYS A 1 84 ? -5.855 0.065 12.772 1.00 93.56 84 LYS A O 1
ATOM 685 N N . THR A 1 85 ? -6.465 -0.460 14.871 1.00 92.50 85 THR A N 1
ATOM 686 C CA . THR A 1 85 ? -7.451 0.616 15.071 1.00 92.50 85 THR A CA 1
ATOM 687 C C . THR A 1 85 ? -6.921 2.006 14.717 1.00 92.50 85 THR A C 1
ATOM 689 O O . THR A 1 85 ? -7.599 2.737 14.000 1.00 92.50 85 THR A O 1
ATOM 692 N N . GLU A 1 86 ? -5.707 2.358 15.145 1.00 94.44 86 GLU A N 1
ATOM 693 C CA . GLU A 1 86 ? -5.091 3.658 14.833 1.00 94.44 86 GLU A CA 1
ATOM 694 C C . GLU A 1 86 ? -4.787 3.817 13.337 1.00 94.44 86 GLU A C 1
ATOM 696 O O . GLU A 1 86 ? -5.071 4.859 12.747 1.00 94.44 86 GLU A O 1
ATOM 701 N N . VAL A 1 87 ? -4.272 2.760 12.702 1.00 94.44 87 VAL A N 1
ATOM 702 C CA . VAL A 1 87 ? -3.980 2.738 11.261 1.00 94.44 87 VAL A CA 1
ATOM 703 C C . VAL A 1 87 ? -5.265 2.869 10.452 1.00 94.44 87 VAL A C 1
ATOM 705 O O . VAL A 1 87 ? -5.339 3.688 9.537 1.00 94.44 87 VAL A O 1
ATOM 708 N N . GLY A 1 88 ? -6.284 2.084 10.805 1.00 93.81 88 GLY A N 1
ATOM 709 C CA . GLY A 1 88 ? -7.606 2.133 10.189 1.00 93.81 88 GLY A CA 1
ATOM 710 C C . GLY A 1 88 ? -8.236 3.515 10.303 1.00 93.81 88 GLY A C 1
ATOM 711 O O . GLY A 1 88 ? -8.648 4.087 9.296 1.00 93.81 88 GLY A O 1
ATOM 712 N N . HIS A 1 89 ? -8.230 4.084 11.511 1.00 94.75 89 HIS A N 1
ATOM 713 C CA . HIS A 1 89 ? -8.793 5.404 11.765 1.00 94.75 89 HIS A CA 1
ATOM 714 C C . HIS A 1 89 ? -8.096 6.494 10.942 1.00 94.75 89 HIS A C 1
ATOM 716 O O . HIS A 1 89 ? -8.771 7.268 10.268 1.00 94.75 89 HIS A O 1
ATOM 722 N N . MET A 1 90 ? -6.758 6.536 10.930 1.00 94.56 90 MET A N 1
ATOM 723 C CA . MET A 1 90 ? -6.015 7.534 10.151 1.00 94.56 90 MET A CA 1
ATOM 724 C C . MET A 1 90 ? -6.309 7.425 8.648 1.00 94.56 90 MET A C 1
ATOM 726 O O . MET A 1 90 ? -6.562 8.430 7.986 1.00 94.56 90 MET A O 1
ATOM 730 N N . ILE A 1 91 ? -6.299 6.208 8.099 1.00 93.38 91 ILE A N 1
ATOM 731 C CA . ILE A 1 91 ? -6.553 5.968 6.673 1.00 93.38 91 ILE A CA 1
ATOM 732 C C . ILE A 1 91 ? -7.973 6.409 6.283 1.00 93.38 91 ILE A C 1
ATOM 734 O O . ILE A 1 91 ? -8.150 7.059 5.248 1.00 93.38 91 ILE A O 1
ATOM 738 N N . GLU A 1 92 ? -8.966 6.124 7.128 1.00 92.88 92 GLU A N 1
ATOM 739 C CA . GLU A 1 92 ? -10.347 6.567 6.930 1.00 92.88 92 GLU A CA 1
ATOM 740 C C . GLU A 1 92 ? -10.465 8.098 6.971 1.00 92.88 92 GLU A C 1
ATOM 742 O O . GLU A 1 92 ? -11.101 8.687 6.095 1.00 92.88 92 GLU A O 1
ATOM 747 N N . GLN A 1 93 ? -9.787 8.764 7.916 1.00 93.69 93 GLN A N 1
ATOM 748 C CA . GLN A 1 93 ? -9.725 10.233 7.970 1.00 93.69 93 GLN A CA 1
ATOM 749 C C . GLN A 1 93 ? -9.078 10.840 6.713 1.00 93.69 93 GLN A C 1
ATOM 751 O O . GLN A 1 93 ? -9.446 11.936 6.290 1.00 93.69 93 GLN A O 1
ATOM 756 N N . CYS A 1 94 ? -8.154 10.123 6.067 1.00 91.31 94 CYS A N 1
ATOM 757 C CA . CYS A 1 94 ? -7.579 10.516 4.779 1.00 91.31 94 CYS A CA 1
ATOM 758 C C . CYS A 1 94 ? -8.492 10.229 3.568 1.00 91.31 94 CYS A C 1
ATOM 760 O O . CYS A 1 94 ? -8.099 10.516 2.433 1.00 91.31 94 CYS A O 1
ATOM 762 N N . GLY A 1 95 ? -9.689 9.667 3.770 1.00 92.69 95 GLY A N 1
ATOM 763 C CA . GLY A 1 95 ? -10.626 9.320 2.698 1.00 92.69 95 GLY A CA 1
ATOM 764 C C . GLY A 1 95 ? -10.154 8.153 1.826 1.00 92.69 95 GLY A C 1
ATOM 765 O O . GLY A 1 95 ? -10.521 8.068 0.651 1.00 92.69 95 GLY A O 1
ATOM 766 N N . ILE A 1 96 ? -9.303 7.280 2.368 1.00 94.19 96 ILE A N 1
ATOM 767 C CA . ILE A 1 96 ? -8.773 6.107 1.672 1.00 94.19 96 ILE A CA 1
ATOM 768 C C . ILE A 1 96 ? -9.616 4.900 2.080 1.00 94.19 96 ILE A C 1
ATOM 770 O O . ILE A 1 96 ? -9.739 4.584 3.257 1.00 94.19 96 ILE A O 1
ATOM 774 N N . ALA A 1 97 ? -10.200 4.211 1.103 1.00 92.50 97 ALA A N 1
ATOM 775 C CA . ALA A 1 97 ? -10.978 3.006 1.369 1.00 92.50 97 ALA A CA 1
ATOM 776 C C . ALA A 1 97 ? -10.068 1.772 1.495 1.00 92.50 97 ALA A C 1
ATOM 778 O O . ALA A 1 97 ? -9.138 1.614 0.703 1.00 92.50 97 ALA A O 1
ATOM 779 N N . ASP A 1 98 ? -10.407 0.829 2.381 1.00 91.38 98 ASP A N 1
ATO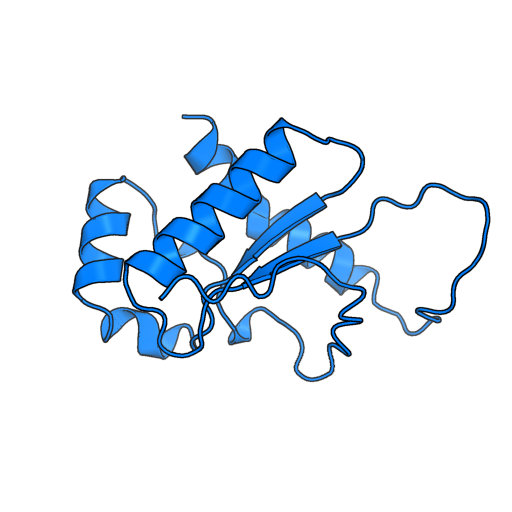M 780 C CA . ASP A 1 98 ? -9.697 -0.452 2.575 1.00 91.38 98 ASP A CA 1
ATOM 781 C C . ASP A 1 98 ? -9.448 -1.225 1.262 1.00 91.38 98 ASP A C 1
ATOM 783 O O . ASP A 1 98 ? -8.469 -1.964 1.119 1.00 91.38 98 ASP A O 1
ATOM 787 N N . ALA A 1 99 ? -10.344 -1.072 0.280 1.00 91.50 99 ALA A N 1
ATOM 788 C CA . ALA A 1 99 ? -10.246 -1.713 -1.032 1.00 91.50 99 ALA A CA 1
ATOM 789 C C . ALA A 1 99 ? -9.045 -1.218 -1.863 1.00 91.50 99 ALA A C 1
ATOM 791 O O . ALA A 1 99 ? -8.514 -1.971 -2.688 1.00 91.50 99 ALA A O 1
ATOM 792 N N . MET A 1 100 ? -8.606 0.023 -1.622 1.00 94.25 100 MET A N 1
ATOM 793 C CA . MET A 1 100 ? -7.447 0.648 -2.270 1.00 94.25 100 MET A CA 1
ATOM 794 C C . MET A 1 100 ? -6.117 0.154 -1.690 1.00 94.25 100 MET A C 1
ATOM 796 O O . MET A 1 100 ? -5.076 0.322 -2.318 1.00 94.25 100 MET A O 1
ATOM 800 N N . LEU A 1 101 ? -6.137 -0.449 -0.499 1.00 95.31 101 LEU A N 1
ATOM 801 C CA . LEU A 1 101 ? -4.943 -0.951 0.170 1.00 95.31 101 LEU A CA 1
ATOM 802 C C . LEU A 1 101 ? -4.614 -2.375 -0.281 1.00 95.31 101 LEU A C 1
ATOM 804 O O . LEU A 1 101 ? -5.507 -3.215 -0.473 1.00 95.31 101 LEU A O 1
ATOM 808 N N . LEU A 1 102 ? -3.317 -2.648 -0.387 1.00 95.31 102 LEU A N 1
ATOM 809 C CA . LEU A 1 102 ? -2.767 -3.983 -0.584 1.00 95.31 102 LEU A CA 1
ATOM 810 C C . LEU A 1 102 ? -2.186 -4.504 0.726 1.00 95.31 102 LEU A C 1
ATOM 812 O O . LEU A 1 102 ? -1.617 -3.751 1.515 1.00 95.31 102 LEU A O 1
ATOM 816 N N . PHE A 1 103 ? -2.334 -5.802 0.931 1.00 94.50 103 PHE A N 1
ATOM 817 C CA . PHE A 1 103 ? -1.951 -6.517 2.139 1.00 94.50 103 PHE A CA 1
ATOM 818 C C . PHE A 1 103 ? -1.005 -7.651 1.793 1.00 94.50 103 PHE A C 1
ATOM 820 O O . PHE A 1 103 ? -0.819 -7.996 0.624 1.00 94.50 103 PHE A O 1
ATOM 827 N N . ARG A 1 104 ? -0.431 -8.270 2.824 1.00 90.62 104 ARG A N 1
ATOM 828 C CA . ARG A 1 104 ? 0.488 -9.391 2.649 1.00 90.62 104 ARG A CA 1
ATOM 829 C C . ARG A 1 104 ? -0.132 -10.533 1.839 1.00 90.62 104 ARG A C 1
ATOM 831 O O . ARG A 1 104 ? 0.561 -11.126 1.024 1.00 90.62 104 ARG A O 1
ATOM 838 N N . ASP A 1 105 ? -1.428 -10.778 2.012 1.00 91.25 105 ASP A N 1
ATOM 839 C CA . ASP A 1 105 ? -2.161 -11.838 1.308 1.00 91.25 105 ASP A CA 1
ATOM 840 C C . ASP A 1 105 ? -2.403 -11.533 -0.184 1.00 91.25 105 ASP A C 1
ATOM 842 O O . ASP A 1 105 ? -2.737 -12.435 -0.947 1.00 91.25 105 ASP A O 1
ATOM 846 N N . ASP A 1 106 ? -2.251 -10.273 -0.619 1.00 90.19 106 ASP A N 1
ATOM 847 C CA . ASP A 1 106 ? -2.335 -9.899 -2.039 1.00 90.19 106 ASP A CA 1
ATOM 848 C C . ASP A 1 106 ? -1.033 -10.275 -2.800 1.00 90.19 106 ASP A C 1
ATOM 850 O O . ASP A 1 106 ? -0.982 -10.196 -4.028 1.00 90.19 106 ASP A O 1
ATOM 854 N N . LEU A 1 107 ? 0.024 -10.692 -2.088 1.00 86.44 107 LEU A N 1
ATOM 855 C CA . LEU A 1 107 ? 1.320 -11.097 -2.634 1.00 86.44 107 LEU A CA 1
ATOM 856 C C . LEU A 1 107 ? 1.467 -12.638 -2.666 1.00 86.44 107 LEU A C 1
ATOM 858 O O . LEU A 1 107 ? 1.151 -13.299 -1.678 1.00 86.44 107 LEU A O 1
ATOM 862 N N . PRO A 1 108 ? 1.995 -13.251 -3.747 1.00 80.81 108 PRO A N 1
ATOM 863 C CA . PRO A 1 108 ? 2.247 -14.692 -3.777 1.00 80.81 108 PRO A CA 1
ATOM 864 C C . PRO A 1 108 ? 3.259 -15.171 -2.724 1.00 80.81 108 PRO A C 1
ATOM 866 O O . PRO A 1 108 ? 4.322 -14.585 -2.529 1.00 80.81 108 PRO A O 1
ATOM 869 N N . ASN A 1 109 ? 2.977 -16.330 -2.123 1.00 66.31 109 ASN A N 1
ATOM 870 C CA . ASN A 1 109 ? 3.803 -16.948 -1.073 1.00 66.31 109 ASN A CA 1
ATOM 871 C C . ASN A 1 109 ? 5.254 -17.252 -1.492 1.00 66.31 109 ASN A C 1
ATOM 873 O O . ASN A 1 109 ? 6.125 -17.378 -0.638 1.00 66.31 109 ASN A O 1
ATOM 877 N N . HIS A 1 110 ? 5.513 -17.395 -2.796 1.00 56.94 110 HIS A N 1
ATOM 878 C CA . HIS A 1 110 ? 6.812 -17.771 -3.360 1.00 56.94 110 HIS A CA 1
ATOM 879 C C . HIS A 1 110 ? 7.592 -16.580 -3.927 1.00 56.94 110 HIS A C 1
ATOM 881 O O . HIS A 1 110 ? 8.510 -16.784 -4.722 1.00 56.94 110 HIS A O 1
ATOM 887 N N . ILE A 1 111 ? 7.245 -15.338 -3.561 1.00 54.91 111 ILE A N 1
ATOM 888 C CA . ILE A 1 111 ? 8.072 -14.195 -3.947 1.00 54.91 111 ILE A CA 1
ATOM 889 C C . ILE A 1 111 ? 9.433 -14.365 -3.280 1.00 54.91 111 ILE A C 1
ATOM 891 O O . ILE A 1 111 ? 9.636 -14.046 -2.108 1.00 54.91 111 ILE A O 1
ATOM 895 N N . GLN A 1 112 ? 10.390 -14.847 -4.067 1.00 44.62 112 GLN A N 1
ATOM 896 C CA . GLN A 1 112 ? 11.798 -14.638 -3.822 1.00 44.62 112 GLN A CA 1
ATOM 897 C C . GLN A 1 112 ? 11.995 -13.135 -3.997 1.00 44.62 112 GLN A C 1
ATOM 899 O O . GLN A 1 112 ? 12.282 -12.666 -5.097 1.00 44.62 112 GLN A O 1
ATOM 904 N N . LEU A 1 113 ? 11.723 -12.363 -2.936 1.00 50.59 113 LEU A N 1
ATOM 905 C CA . LEU A 1 113 ? 12.028 -10.943 -2.889 1.00 50.59 113 LEU A CA 1
ATOM 906 C C . LEU A 1 113 ? 13.523 -10.897 -3.147 1.00 50.59 113 LEU A C 1
ATOM 908 O O . LEU A 1 113 ? 14.325 -11.199 -2.261 1.00 50.59 113 LEU A O 1
ATOM 912 N N . ARG A 1 114 ? 13.912 -10.624 -4.395 1.00 41.00 114 ARG A N 1
ATOM 913 C CA . ARG A 1 114 ? 15.294 -10.341 -4.722 1.00 41.00 114 ARG A CA 1
ATOM 914 C C . ARG A 1 114 ? 15.520 -9.001 -4.056 1.00 41.00 114 ARG A C 1
ATOM 916 O O . ARG A 1 114 ? 15.269 -7.955 -4.640 1.00 41.00 114 ARG A O 1
ATOM 923 N N . MET A 1 115 ? 15.905 -9.070 -2.785 1.00 41.22 115 MET A N 1
ATOM 924 C CA . MET A 1 115 ? 16.379 -7.978 -1.956 1.00 41.22 115 MET A CA 1
ATOM 925 C C . MET A 1 115 ? 17.711 -7.522 -2.557 1.00 41.22 115 MET A C 1
ATOM 927 O O . MET A 1 115 ? 18.762 -7.604 -1.934 1.00 41.22 115 MET A O 1
ATOM 931 N N . SER A 1 116 ? 17.698 -7.084 -3.817 1.00 34.03 116 SER A N 1
ATOM 932 C CA . SER A 1 116 ? 18.703 -6.187 -4.349 1.00 34.03 116 SER A CA 1
ATOM 933 C C . SER A 1 116 ? 18.412 -4.852 -3.689 1.00 34.03 116 SER A C 1
ATOM 935 O O . SER A 1 116 ? 17.702 -4.023 -4.242 1.00 34.03 116 SER A O 1
ATOM 937 N N . THR A 1 117 ? 18.839 -4.766 -2.432 1.00 37.78 117 THR A N 1
ATOM 938 C CA . THR A 1 117 ? 19.226 -3.560 -1.718 1.00 37.78 117 THR A CA 1
ATOM 939 C C . THR A 1 117 ? 18.479 -2.313 -2.180 1.00 37.78 117 THR A C 1
ATOM 941 O O . THR A 1 117 ? 18.947 -1.643 -3.091 1.00 37.78 117 THR A O 1
ATOM 944 N N . LEU A 1 118 ? 17.333 -2.009 -1.560 1.00 40.06 118 LEU A N 1
ATOM 945 C CA . LEU A 1 118 ? 17.017 -0.685 -1.000 1.00 40.06 118 LEU A CA 1
ATOM 946 C C . LEU A 1 118 ? 15.552 -0.627 -0.532 1.00 40.06 118 LEU A C 1
ATOM 948 O O . LEU A 1 118 ? 14.617 -0.653 -1.327 1.00 40.06 118 LEU A O 1
ATOM 952 N N . PHE A 1 119 ? 15.425 -0.491 0.792 1.00 43.66 119 PHE A N 1
ATOM 953 C CA . PHE A 1 119 ? 14.246 -0.110 1.576 1.00 43.66 119 PHE A CA 1
ATOM 954 C C . PHE A 1 119 ? 13.261 -1.208 2.007 1.00 43.66 119 PHE A C 1
ATOM 956 O O . PHE A 1 119 ? 12.050 -1.027 1.958 1.00 43.66 119 PHE A O 1
ATOM 963 N N . SER A 1 120 ? 13.791 -2.242 2.674 1.00 42.84 120 SER A N 1
ATOM 964 C CA . SER A 1 120 ? 13.263 -2.558 4.013 1.00 42.84 120 SER A CA 1
ATOM 965 C C . SER A 1 120 ? 13.570 -1.356 4.908 1.00 42.84 120 SER A C 1
ATOM 967 O O . SER A 1 120 ? 14.557 -1.350 5.641 1.00 42.84 120 SER A O 1
ATOM 969 N N . LEU A 1 121 ? 12.817 -0.266 4.757 1.00 42.34 121 LEU A N 1
ATOM 970 C CA . LEU A 1 121 ? 12.888 0.821 5.713 1.00 42.34 121 LEU A CA 1
ATOM 971 C C . LEU A 1 121 ? 12.024 0.356 6.882 1.00 42.34 121 LEU A C 1
ATOM 973 O O . LEU A 1 121 ? 10.822 0.596 6.928 1.00 42.34 121 LEU A O 1
ATOM 977 N N . THR A 1 122 ? 12.655 -0.375 7.800 1.00 39.28 122 THR A N 1
ATOM 978 C CA . THR A 1 122 ? 12.226 -0.438 9.195 1.00 39.28 122 THR A CA 1
ATOM 979 C C . THR A 1 122 ? 12.300 0.999 9.715 1.00 39.28 122 THR A C 1
ATOM 981 O O . THR A 1 122 ? 13.273 1.386 10.355 1.00 39.28 122 THR A O 1
ATOM 984 N N . ILE A 1 123 ? 11.344 1.851 9.333 1.00 39.38 123 ILE A N 1
ATOM 985 C CA . ILE A 1 123 ? 11.044 3.010 10.160 1.00 39.38 123 ILE A CA 1
ATOM 986 C C . ILE A 1 123 ? 10.324 2.419 11.363 1.00 39.38 123 ILE A C 1
ATOM 988 O O . ILE A 1 123 ? 9.328 1.715 11.189 1.00 39.38 123 ILE A O 1
ATOM 992 N N . MET A 1 124 ? 10.988 2.628 12.499 1.00 41.53 124 MET A N 1
ATOM 993 C CA . MET A 1 124 ? 10.609 2.348 13.882 1.00 41.53 124 MET A CA 1
ATOM 994 C C . MET A 1 124 ? 9.107 2.212 14.117 1.00 41.53 124 MET A C 1
ATOM 996 O O . MET A 1 124 ? 8.363 3.078 13.611 1.00 41.53 124 MET A O 1
#

InterPro domains:
  IPR038763 DHH phosphoesterase superfamily [SSF64182] (37-106)

Sequence (124 aa):
MRFVRFLTHARTTLSRYLADGSTVAWQAHPAEELRKLHVVIGNESCDLDSAVSALTLAFIYSERSQEHDYVPVLNIPRRDYRLKTEVGHMIEQCGIADAMLLFRDDLPNHIQLRMSTLFSLTIM

Secondary structure (DSSP, 8-state):
-HHHHHHHHHHHHHHHHHHT-SS---S---SS--PPEEEEE--TT--HHHHHHHHHHHHHHHHH-SSSEEEEEBSS-GGGGGG-HHHHHHHHHTT--GGG--BGGGS-TT------SS------